Protein AF-A0A662LIB3-F1 (afdb_monomer_lite)

Radius of gyration: 16.23 Å; chains: 1; bounding box: 35×38×48 Å

Sequence (118 aa):
PFVDAYPTMFKVYSLEDLIARKMVALLRRSEGKDIYDLFHALNMEFDRERLLKAVEMTAGFYHVEGDLFVGLISKLREVKGSARGIGNSTNHFIPRSLRPNWQEIIDTLIVMIENQFL

Structure (mmCIF, N/CA/C/O backbone):
data_AF-A0A662LIB3-F1
#
_entry.id   AF-A0A662LIB3-F1
#
loop_
_atom_site.group_PDB
_atom_site.id
_atom_site.type_symbol
_atom_site.label_atom_id
_atom_site.label_alt_id
_atom_site.label_comp_id
_atom_site.label_asym_id
_atom_site.label_entity_id
_atom_site.label_seq_id
_atom_site.pdbx_PDB_ins_code
_atom_site.Cartn_x
_atom_site.Cartn_y
_atom_site.Cartn_z
_atom_site.occupancy
_atom_site.B_iso_or_equiv
_atom_site.auth_seq_id
_atom_site.auth_comp_id
_atom_site.auth_asym_id
_atom_site.auth_atom_id
_atom_site.pdbx_PDB_model_num
ATOM 1 N N . PRO A 1 1 ? 0.202 -26.410 -30.257 1.00 56.59 1 PRO A N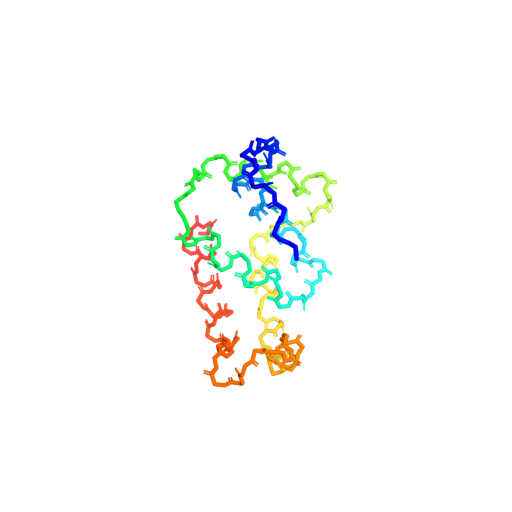 1
ATOM 2 C CA . PRO A 1 1 ? -1.232 -26.679 -30.004 1.00 56.59 1 PRO A CA 1
ATOM 3 C C . PRO A 1 1 ? -1.840 -25.540 -29.178 1.00 56.59 1 PRO A C 1
ATOM 5 O O . PRO A 1 1 ? -1.463 -25.363 -28.024 1.00 56.59 1 PRO A O 1
ATOM 8 N N . PHE A 1 2 ? -2.706 -24.729 -29.786 1.00 66.06 2 PHE A N 1
ATOM 9 C CA . PHE A 1 2 ? -3.516 -23.778 -29.026 1.00 66.06 2 PHE A CA 1
ATOM 10 C C . PHE A 1 2 ? -4.673 -24.556 -28.403 1.00 66.06 2 PHE A C 1
ATOM 12 O O . PHE A 1 2 ? -5.338 -25.324 -29.093 1.00 66.06 2 PHE A O 1
ATOM 19 N N . VAL A 1 3 ? -4.830 -24.434 -27.090 1.00 74.56 3 VAL A N 1
ATOM 20 C CA . VAL A 1 3 ? -5.974 -24.992 -26.365 1.00 74.56 3 VAL A CA 1
ATOM 21 C C . VAL A 1 3 ? -7.128 -24.011 -26.542 1.00 74.56 3 VAL A C 1
ATOM 23 O O . VAL A 1 3 ? -6.901 -22.802 -26.454 1.00 74.56 3 VAL A O 1
ATOM 26 N N . ASP A 1 4 ? -8.336 -24.509 -26.795 1.00 76.75 4 ASP A N 1
ATOM 27 C CA . ASP A 1 4 ? -9.528 -23.665 -26.873 1.00 76.75 4 ASP A CA 1
ATOM 28 C C . ASP A 1 4 ? -9.684 -22.851 -25.578 1.00 76.75 4 ASP A C 1
ATOM 30 O O . ASP A 1 4 ? -9.629 -23.389 -24.468 1.00 76.75 4 ASP A O 1
ATOM 34 N N . ALA A 1 5 ? -9.831 -21.533 -25.720 1.00 79.81 5 ALA A N 1
ATOM 35 C CA . ALA A 1 5 ? -9.966 -20.619 -24.595 1.00 79.81 5 ALA A CA 1
ATOM 36 C C . ALA A 1 5 ? -11.437 -20.531 -24.166 1.00 79.81 5 ALA A C 1
ATOM 38 O O . ALA A 1 5 ? -12.273 -20.013 -24.905 1.00 79.81 5 ALA A O 1
ATOM 39 N N . TYR A 1 6 ? -11.740 -20.997 -22.953 1.00 83.44 6 TYR A N 1
ATOM 40 C CA . TYR A 1 6 ? -13.073 -20.899 -22.356 1.00 83.44 6 TYR A CA 1
ATOM 41 C C . TYR A 1 6 ? -13.078 -19.878 -21.208 1.00 83.44 6 TYR A C 1
ATOM 43 O O . TYR A 1 6 ? -12.236 -19.971 -20.307 1.00 83.44 6 TYR A O 1
ATOM 51 N N . PRO A 1 7 ? -14.018 -18.915 -21.185 1.00 84.81 7 PRO A N 1
ATOM 52 C CA . PRO A 1 7 ? -14.152 -17.998 -20.061 1.00 84.81 7 PRO A CA 1
ATOM 53 C C . PRO A 1 7 ? -14.536 -18.774 -18.795 1.00 84.81 7 PRO A C 1
ATOM 55 O O . PRO A 1 7 ? -15.485 -19.554 -18.792 1.00 84.81 7 PRO A O 1
ATOM 58 N N . THR A 1 8 ? -13.792 -18.554 -17.710 1.00 85.56 8 THR A N 1
ATOM 59 C CA . THR A 1 8 ? -14.014 -19.197 -16.407 1.00 85.56 8 THR A CA 1
ATOM 60 C C . THR A 1 8 ? -14.176 -18.130 -15.332 1.00 85.56 8 THR A C 1
ATOM 62 O O . THR A 1 8 ? -13.402 -17.175 -15.287 1.00 85.56 8 THR A O 1
ATOM 65 N N . MET A 1 9 ? -15.169 -18.289 -14.453 1.00 89.00 9 MET A N 1
ATOM 66 C CA . MET A 1 9 ? -15.352 -17.412 -13.295 1.00 89.00 9 MET A CA 1
ATOM 67 C C . MET A 1 9 ? -14.637 -17.978 -12.071 1.00 89.00 9 MET A C 1
ATOM 69 O O . MET A 1 9 ? -14.854 -19.128 -11.691 1.00 89.00 9 MET A O 1
ATOM 73 N N . PHE A 1 10 ? -13.831 -17.141 -11.420 1.00 89.50 10 PHE A N 1
ATOM 74 C CA . PHE A 1 10 ? -13.149 -17.473 -10.174 1.00 89.50 10 PHE A CA 1
ATOM 75 C C . PHE A 1 10 ? -13.728 -16.650 -9.027 1.00 89.50 10 PHE A C 1
ATOM 77 O O . PHE A 1 10 ? -13.983 -15.456 -9.172 1.00 89.50 10 PHE A O 1
ATOM 84 N N . LYS A 1 11 ? -13.907 -17.282 -7.865 1.00 92.31 11 LYS A N 1
ATOM 85 C CA . LYS A 1 11 ? -14.165 -16.554 -6.621 1.00 92.31 11 LYS A CA 1
ATOM 86 C C . LYS A 1 11 ? -12.834 -16.011 -6.120 1.00 92.31 11 LYS A C 1
ATOM 88 O O . LYS A 1 11 ? -11.944 -16.791 -5.789 1.00 92.31 11 LYS A O 1
ATOM 93 N N . VAL A 1 12 ? -12.707 -14.693 -6.088 1.00 93.25 12 VAL A N 1
ATOM 94 C CA . VAL A 1 12 ? -11.500 -13.994 -5.640 1.00 93.25 12 VAL A CA 1
ATOM 95 C C . VAL A 1 12 ? -11.828 -13.084 -4.465 1.00 93.25 12 VAL A C 1
ATOM 97 O O . VAL A 1 12 ? -12.987 -12.729 -4.249 1.00 93.25 12 VAL A O 1
ATOM 100 N N . TYR A 1 13 ? -10.804 -12.743 -3.690 1.00 94.56 13 TYR A N 1
ATOM 101 C CA . TYR A 1 13 ? -10.920 -11.731 -2.646 1.00 94.56 13 TYR A CA 1
ATOM 102 C C . TYR A 1 13 ? -11.238 -10.362 -3.251 1.00 94.56 13 TYR A C 1
ATOM 104 O O . TYR A 1 13 ? -10.870 -10.087 -4.396 1.00 94.56 13 TYR A O 1
ATOM 112 N N . SER A 1 14 ? -11.890 -9.510 -2.459 1.00 96.69 14 SER A N 1
ATOM 113 C CA . SER A 1 14 ? -12.024 -8.093 -2.794 1.00 96.69 14 SER A CA 1
ATOM 114 C C . SER A 1 14 ? -10.652 -7.416 -2.842 1.00 96.69 14 SER A C 1
ATOM 116 O O . SER A 1 14 ? -9.670 -7.926 -2.292 1.00 96.69 14 SER A O 1
ATOM 118 N N . LEU A 1 15 ? -10.569 -6.260 -3.499 1.00 97.44 15 LEU A N 1
ATOM 119 C CA . LEU A 1 15 ? -9.332 -5.487 -3.539 1.00 97.44 15 LEU A CA 1
ATOM 120 C C . LEU A 1 15 ? -8.922 -5.050 -2.125 1.00 97.44 15 LEU A C 1
ATOM 122 O O . LEU A 1 15 ? -7.758 -5.165 -1.754 1.00 97.44 15 LEU A O 1
ATOM 126 N N . GLU A 1 16 ? -9.889 -4.636 -1.316 1.00 98.25 16 GLU A N 1
ATOM 127 C CA . GLU A 1 16 ? -9.714 -4.200 0.065 1.00 98.25 16 GLU A CA 1
ATOM 128 C C . GLU A 1 16 ? -9.133 -5.313 0.946 1.00 98.25 16 GLU A C 1
ATOM 130 O O . GLU A 1 16 ? -8.159 -5.093 1.671 1.00 98.25 16 GLU A O 1
ATOM 135 N N . ASP A 1 17 ? -9.660 -6.537 0.824 1.00 97.75 17 ASP A N 1
ATOM 136 C CA . ASP A 1 17 ? -9.115 -7.708 1.521 1.00 97.75 17 ASP A CA 1
ATOM 137 C C . ASP A 1 17 ? -7.671 -7.999 1.094 1.00 97.75 17 ASP A C 1
ATOM 139 O O . ASP A 1 17 ? -6.835 -8.395 1.911 1.00 97.75 17 ASP A O 1
ATOM 143 N N . LEU A 1 18 ? -7.362 -7.831 -0.197 1.00 97.00 18 LEU A N 1
ATOM 144 C CA . LEU A 1 18 ? -6.014 -8.046 -0.718 1.00 97.00 18 LEU A CA 1
ATOM 145 C C . LEU A 1 18 ? -5.040 -6.988 -0.190 1.00 97.00 18 LEU A C 1
ATOM 147 O O . LEU A 1 18 ? -3.952 -7.355 0.260 1.00 97.00 18 LEU A O 1
ATOM 151 N N . ILE A 1 19 ? -5.431 -5.710 -0.183 1.00 97.50 19 ILE A N 1
ATOM 152 C CA . ILE A 1 19 ? -4.634 -4.605 0.368 1.00 97.50 19 ILE A CA 1
ATOM 153 C C . ILE A 1 19 ? -4.356 -4.851 1.855 1.00 97.50 19 ILE A C 1
ATOM 155 O O . ILE A 1 19 ? -3.196 -4.827 2.268 1.00 97.50 19 ILE A O 1
ATOM 159 N N . ALA A 1 20 ? -5.380 -5.175 2.650 1.00 97.44 20 ALA A N 1
ATOM 160 C CA . ALA A 1 20 ? -5.231 -5.444 4.081 1.00 97.44 20 ALA A CA 1
ATOM 161 C C . ALA A 1 20 ? -4.249 -6.596 4.361 1.00 97.44 20 ALA A C 1
ATOM 163 O O . ALA A 1 20 ? -3.359 -6.495 5.211 1.00 97.44 20 ALA A O 1
ATOM 164 N N . ARG A 1 21 ? -4.348 -7.691 3.597 1.00 96.06 21 ARG A N 1
ATOM 165 C CA . ARG A 1 21 ? -3.414 -8.824 3.702 1.00 96.06 21 ARG A CA 1
ATOM 166 C C . ARG A 1 21 ? -1.993 -8.438 3.308 1.00 96.06 21 ARG A C 1
ATOM 168 O O . ARG A 1 21 ? -1.049 -8.903 3.945 1.00 96.06 21 ARG A O 1
ATOM 175 N N . LYS A 1 22 ? -1.828 -7.598 2.283 1.00 95.81 22 LYS A N 1
ATOM 176 C CA . LYS A 1 22 ? -0.518 -7.096 1.843 1.00 95.81 22 LYS A CA 1
ATOM 177 C C . LYS A 1 22 ? 0.128 -6.198 2.890 1.00 95.81 22 LYS A C 1
ATOM 179 O O . LYS A 1 22 ? 1.309 -6.373 3.169 1.00 95.81 22 LYS A O 1
ATOM 184 N N . MET A 1 23 ? -0.650 -5.321 3.520 1.00 96.12 23 MET A N 1
ATOM 185 C CA . MET A 1 23 ? -0.211 -4.492 4.642 1.00 96.12 23 MET A CA 1
ATOM 186 C C . MET A 1 23 ? 0.326 -5.350 5.798 1.00 96.12 23 MET A C 1
ATOM 188 O O . MET A 1 23 ? 1.471 -5.192 6.219 1.00 96.12 23 MET A O 1
ATOM 192 N N . VAL A 1 24 ? -0.447 -6.334 6.263 1.00 95.50 24 VAL A N 1
ATOM 193 C CA . VAL A 1 24 ? -0.001 -7.207 7.362 1.00 95.50 24 VAL A CA 1
ATOM 194 C C . VAL A 1 24 ? 1.190 -8.086 6.963 1.00 95.50 24 VAL A C 1
ATOM 196 O O . VAL A 1 24 ? 2.091 -8.311 7.773 1.00 95.50 24 VAL A O 1
ATOM 199 N N . ALA A 1 25 ? 1.237 -8.570 5.718 1.00 93.56 25 ALA A N 1
ATOM 200 C CA . ALA A 1 25 ? 2.384 -9.324 5.220 1.00 93.56 25 ALA A CA 1
ATOM 201 C C . ALA A 1 25 ? 3.662 -8.474 5.237 1.00 93.56 25 ALA A C 1
ATOM 203 O O . ALA A 1 25 ? 4.692 -8.939 5.725 1.00 93.56 25 ALA A O 1
ATOM 204 N N . LEU A 1 26 ? 3.586 -7.222 4.780 1.00 93.44 26 LEU A N 1
ATOM 205 C CA . LEU A 1 26 ? 4.730 -6.317 4.710 1.00 93.44 26 LEU A CA 1
ATOM 206 C C . LEU A 1 26 ? 5.328 -6.008 6.092 1.00 93.44 26 LEU A C 1
ATOM 208 O O . LEU A 1 26 ? 6.545 -5.906 6.215 1.00 93.44 26 LEU A O 1
ATOM 212 N N . LEU A 1 27 ? 4.511 -5.948 7.150 1.00 92.44 27 LEU A N 1
ATOM 213 C CA . LEU A 1 27 ? 5.015 -5.819 8.525 1.00 92.44 27 LEU A CA 1
ATOM 214 C C . LEU A 1 27 ? 5.928 -6.984 8.936 1.00 92.44 27 LEU A C 1
ATOM 216 O O . LEU A 1 27 ? 6.868 -6.802 9.708 1.00 92.44 27 LEU A O 1
ATOM 220 N N . ARG A 1 28 ? 5.656 -8.189 8.426 1.00 86.44 28 ARG A N 1
ATOM 221 C CA . ARG A 1 28 ? 6.352 -9.427 8.808 1.00 86.44 28 ARG A CA 1
ATOM 222 C C . ARG A 1 28 ? 7.537 -9.753 7.902 1.00 86.44 28 ARG A C 1
ATOM 224 O O . ARG A 1 28 ? 8.486 -10.384 8.360 1.00 86.44 28 ARG A O 1
ATOM 231 N N . ARG A 1 29 ? 7.491 -9.359 6.626 1.00 85.88 29 ARG A N 1
ATOM 232 C CA . ARG A 1 29 ? 8.535 -9.654 5.632 1.00 85.88 29 ARG A CA 1
ATOM 233 C C . ARG A 1 29 ? 8.823 -8.462 4.724 1.00 85.88 29 ARG A C 1
ATOM 235 O O . ARG A 1 29 ? 7.922 -7.760 4.289 1.00 85.88 29 ARG A O 1
ATOM 242 N N . SER A 1 30 ? 10.094 -8.294 4.372 1.00 75.81 30 SER A N 1
ATOM 243 C CA . SER A 1 30 ? 10.587 -7.188 3.542 1.00 75.81 30 SER A CA 1
ATOM 244 C C . SER A 1 30 ? 10.746 -7.586 2.068 1.00 75.81 30 SER A C 1
ATOM 246 O O . SER A 1 30 ? 11.830 -7.462 1.496 1.00 75.81 30 SER A O 1
ATOM 248 N N . GLU A 1 31 ? 9.694 -8.116 1.441 1.00 79.62 31 GLU A N 1
ATOM 249 C CA . GLU A 1 31 ? 9.747 -8.525 0.032 1.00 79.62 31 GLU A CA 1
ATOM 250 C C . GLU A 1 31 ? 9.304 -7.398 -0.907 1.00 79.62 31 GLU A C 1
ATOM 252 O O . GLU A 1 31 ? 8.199 -6.872 -0.789 1.00 79.62 31 GLU A O 1
ATOM 257 N N . GLY A 1 32 ? 10.126 -7.088 -1.917 1.00 81.75 32 GLY A N 1
ATOM 258 C CA . GLY A 1 32 ? 9.812 -6.051 -2.910 1.00 81.75 32 GLY A CA 1
ATOM 259 C C . GLY A 1 32 ? 8.481 -6.252 -3.633 1.00 81.75 32 GLY A C 1
ATOM 260 O O . GLY A 1 32 ? 7.826 -5.281 -3.994 1.00 81.75 32 GLY A O 1
ATOM 261 N N . LYS A 1 33 ? 8.043 -7.505 -3.799 1.00 88.62 33 LYS A N 1
ATOM 262 C CA . LYS A 1 33 ? 6.749 -7.823 -4.410 1.00 88.62 33 LYS A CA 1
ATOM 263 C C . LYS A 1 33 ? 5.581 -7.221 -3.627 1.00 88.62 33 LYS A C 1
ATOM 265 O O . LYS A 1 33 ? 4.688 -6.657 -4.241 1.00 88.62 33 LYS A O 1
ATOM 270 N N . ASP A 1 34 ? 5.577 -7.332 -2.299 1.00 91.12 34 ASP A N 1
ATOM 271 C CA . ASP A 1 34 ? 4.464 -6.810 -1.499 1.00 91.12 34 ASP A CA 1
ATOM 272 C C . ASP A 1 34 ? 4.428 -5.280 -1.524 1.00 91.12 34 ASP A C 1
ATOM 274 O O . ASP A 1 34 ? 3.346 -4.707 -1.589 1.00 91.12 34 ASP A O 1
ATOM 278 N N . ILE A 1 35 ? 5.596 -4.629 -1.553 1.00 93.75 35 ILE A N 1
ATOM 279 C CA . ILE A 1 35 ? 5.720 -3.171 -1.719 1.00 93.75 35 ILE A CA 1
ATOM 280 C C . ILE A 1 35 ? 5.140 -2.740 -3.068 1.00 93.75 35 ILE A C 1
ATOM 282 O O . ILE A 1 35 ? 4.355 -1.800 -3.129 1.00 93.75 35 ILE A O 1
ATOM 286 N N . TYR A 1 36 ? 5.508 -3.443 -4.141 1.00 93.25 36 TYR A N 1
ATOM 287 C CA . TYR A 1 36 ? 5.012 -3.167 -5.487 1.00 93.25 36 TYR A CA 1
ATOM 288 C C . TYR A 1 36 ? 3.495 -3.364 -5.590 1.00 93.25 36 TYR A C 1
ATOM 290 O O . TYR A 1 36 ? 2.788 -2.475 -6.061 1.00 93.25 36 TYR A O 1
ATOM 298 N N . ASP A 1 37 ? 2.995 -4.503 -5.104 1.00 94.19 37 ASP A N 1
ATOM 299 C CA . ASP A 1 37 ? 1.567 -4.820 -5.112 1.00 94.19 37 ASP A CA 1
ATOM 300 C C . ASP A 1 37 ? 0.775 -3.773 -4.311 1.00 94.19 37 ASP A C 1
ATOM 302 O O . ASP A 1 37 ? -0.259 -3.304 -4.778 1.00 94.19 37 ASP A O 1
ATOM 306 N N . LEU A 1 38 ? 1.269 -3.365 -3.135 1.00 95.50 38 LEU A N 1
ATOM 307 C CA . LEU A 1 38 ? 0.602 -2.375 -2.289 1.00 95.50 38 LEU A CA 1
ATOM 308 C C . LEU A 1 38 ? 0.617 -0.974 -2.913 1.00 95.50 38 LEU A C 1
ATOM 310 O O . LEU A 1 38 ? -0.410 -0.301 -2.910 1.00 95.50 38 LEU A O 1
ATOM 314 N N . PHE A 1 39 ? 1.749 -0.558 -3.491 1.00 96.25 39 PHE A N 1
ATOM 315 C CA . PHE A 1 39 ? 1.867 0.710 -4.215 1.00 96.25 39 PHE A CA 1
ATOM 316 C C . PHE A 1 39 ? 0.834 0.811 -5.337 1.00 96.25 39 PHE A C 1
ATOM 318 O O . PHE A 1 39 ? 0.123 1.808 -5.441 1.00 96.25 39 PHE A O 1
ATOM 325 N N . HIS A 1 40 ? 0.707 -0.228 -6.161 1.00 96.38 40 HIS A N 1
ATOM 326 C CA . HIS A 1 40 ? -0.267 -0.213 -7.245 1.00 96.38 40 HIS A CA 1
ATOM 327 C C . HIS A 1 40 ? -1.704 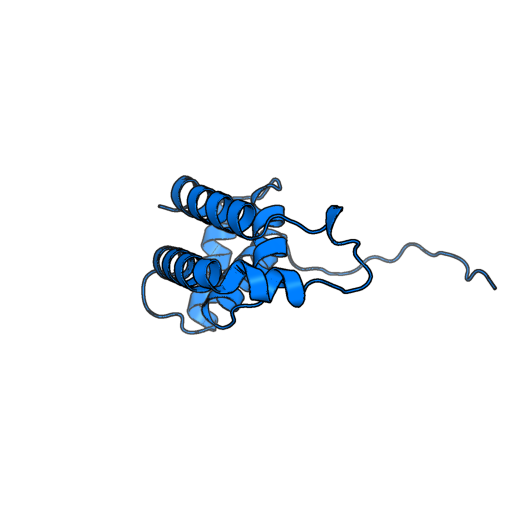-0.349 -6.744 1.00 96.38 40 HIS A C 1
ATOM 329 O O . HIS A 1 40 ? -2.571 0.365 -7.238 1.00 96.38 40 HIS A O 1
ATOM 335 N N . ALA A 1 41 ? -1.963 -1.195 -5.747 1.00 96.62 41 ALA A N 1
ATOM 336 C CA . ALA A 1 41 ? -3.308 -1.383 -5.217 1.00 96.62 41 ALA A CA 1
ATOM 337 C C . ALA A 1 41 ? -3.865 -0.110 -4.556 1.00 96.62 41 ALA A C 1
ATOM 339 O O . ALA A 1 41 ? -5.033 0.205 -4.752 1.00 96.62 41 ALA A O 1
ATOM 340 N N . LEU A 1 42 ? -3.036 0.670 -3.852 1.00 96.38 42 LEU A N 1
ATOM 341 C CA . LEU A 1 42 ? -3.454 1.956 -3.275 1.00 96.38 42 LEU A CA 1
ATOM 342 C C . LEU A 1 42 ? -3.639 3.078 -4.315 1.00 96.38 42 LEU A C 1
ATOM 344 O O . LEU A 1 42 ? -4.152 4.142 -3.974 1.00 96.38 42 LEU A O 1
ATOM 348 N N . ASN A 1 43 ? -3.219 2.857 -5.565 1.00 95.56 43 ASN A N 1
ATOM 349 C CA . ASN A 1 43 ? -3.506 3.737 -6.704 1.00 95.56 43 ASN A CA 1
ATOM 350 C C . ASN A 1 43 ? -4.764 3.310 -7.484 1.00 95.56 43 ASN A C 1
ATOM 352 O O . ASN A 1 43 ? -5.141 3.976 -8.448 1.00 95.56 43 ASN A O 1
ATOM 356 N N . MET A 1 44 ? -5.397 2.196 -7.113 1.00 96.38 44 MET A N 1
ATOM 357 C CA . MET A 1 44 ? -6.672 1.770 -7.686 1.00 96.38 44 MET A CA 1
ATOM 358 C C . MET A 1 44 ? -7.838 2.397 -6.918 1.00 96.38 44 MET A C 1
ATOM 360 O O . MET A 1 44 ? -7.686 2.854 -5.788 1.00 96.38 44 MET A O 1
ATOM 364 N N . GLU A 1 45 ? -9.020 2.400 -7.526 1.00 96.69 45 GLU A N 1
ATOM 365 C CA . GLU A 1 45 ? -10.246 2.784 -6.832 1.00 96.69 45 GLU A CA 1
ATOM 366 C C . GLU A 1 45 ? -10.668 1.656 -5.879 1.00 96.69 45 GLU A C 1
ATOM 368 O O . GLU A 1 45 ? -10.877 0.518 -6.306 1.00 96.69 45 GLU A O 1
ATOM 373 N N . PHE A 1 46 ? -10.763 1.968 -4.588 1.00 96.06 46 PHE A N 1
ATOM 374 C CA . PHE A 1 46 ? -11.215 1.052 -3.544 1.00 96.06 46 PHE A CA 1
ATOM 375 C C . PHE A 1 46 ? -12.128 1.779 -2.552 1.00 96.06 46 PHE A C 1
ATOM 377 O O . PHE A 1 46 ? -12.073 3.001 -2.394 1.00 96.06 46 PHE A O 1
ATOM 384 N N . ASP A 1 47 ? -12.955 1.015 -1.849 1.00 97.38 47 ASP A N 1
ATOM 385 C CA . ASP A 1 47 ? -13.812 1.514 -0.781 1.00 97.38 47 ASP A CA 1
ATOM 386 C C . ASP A 1 47 ? -13.003 1.640 0.519 1.00 97.38 47 ASP A C 1
ATOM 388 O O . ASP A 1 47 ? -12.564 0.652 1.117 1.00 97.38 47 ASP A O 1
ATOM 392 N N . ARG A 1 48 ? -12.794 2.882 0.967 1.00 95.62 48 ARG A N 1
ATOM 393 C CA . ARG A 1 48 ? -11.978 3.179 2.151 1.00 95.62 48 ARG A CA 1
ATOM 394 C C . ARG A 1 48 ? -12.556 2.585 3.436 1.00 95.62 48 ARG A C 1
ATOM 396 O O . ARG A 1 48 ? -11.787 2.116 4.272 1.00 95.62 48 ARG A O 1
ATOM 403 N N . GLU A 1 49 ? -13.873 2.601 3.621 1.00 96.88 49 GLU A N 1
ATOM 404 C CA . GLU A 1 49 ? -14.495 2.066 4.839 1.00 96.88 49 GLU A CA 1
ATOM 405 C C . GLU A 1 49 ? -14.354 0.545 4.895 1.00 96.88 49 GLU A C 1
ATOM 407 O O . GLU A 1 49 ? -13.986 -0.018 5.931 1.00 96.88 49 GLU A O 1
ATOM 412 N N . ARG A 1 50 ? -14.571 -0.126 3.757 1.00 97.81 50 ARG A N 1
ATOM 413 C CA . ARG A 1 50 ? -14.336 -1.569 3.638 1.00 97.81 50 ARG A CA 1
ATOM 414 C C . ARG A 1 50 ? -12.877 -1.923 3.857 1.00 97.81 50 ARG A C 1
ATOM 416 O O . ARG A 1 50 ? -12.611 -2.901 4.553 1.00 97.81 50 ARG A O 1
ATOM 423 N N . LEU A 1 51 ? -11.947 -1.131 3.323 1.00 98.00 51 LEU A N 1
ATOM 424 C CA . LEU A 1 51 ? -10.522 -1.337 3.550 1.00 98.00 51 LEU A CA 1
ATOM 425 C C . LEU A 1 51 ? -10.168 -1.229 5.031 1.00 98.00 51 LEU A C 1
ATOM 427 O O . LEU A 1 51 ? -9.525 -2.133 5.553 1.00 98.00 51 LEU A O 1
ATOM 431 N N . LEU A 1 52 ? -10.608 -0.179 5.725 1.00 97.44 52 LEU A N 1
ATOM 432 C CA . LEU A 1 52 ? -10.320 -0.016 7.153 1.00 97.44 52 LEU A CA 1
ATOM 433 C C . LEU A 1 52 ? -10.852 -1.194 7.976 1.00 97.44 52 LEU A C 1
ATOM 4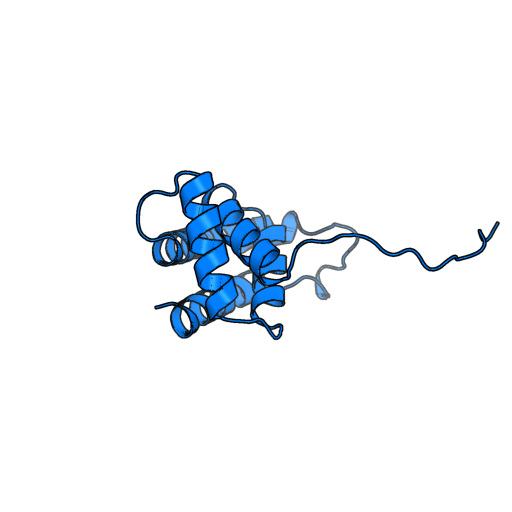35 O O . LEU A 1 52 ? -10.134 -1.731 8.818 1.00 97.44 52 LEU A O 1
ATOM 439 N N . LYS A 1 53 ? -12.065 -1.664 7.669 1.00 98.00 53 LYS A N 1
ATOM 440 C CA . LYS A 1 53 ? -12.633 -2.855 8.306 1.00 98.00 53 LYS A CA 1
ATOM 441 C C . LYS A 1 53 ? -11.831 -4.121 7.991 1.00 98.00 53 LYS A C 1
ATOM 443 O O . LYS A 1 53 ? -11.576 -4.929 8.882 1.00 98.00 53 LYS A O 1
ATOM 448 N N . ALA A 1 54 ? -11.414 -4.305 6.739 1.00 98.12 54 ALA A N 1
ATOM 449 C CA . ALA A 1 54 ? -10.586 -5.438 6.337 1.00 98.12 54 ALA A CA 1
ATOM 450 C C . ALA A 1 54 ? -9.216 -5.407 7.033 1.00 98.12 54 ALA A C 1
ATOM 452 O O . ALA A 1 54 ? -8.731 -6.451 7.475 1.00 98.12 54 ALA A O 1
ATOM 453 N N . VAL A 1 55 ? -8.613 -4.223 7.179 1.00 97.62 55 VAL A N 1
ATOM 454 C CA . VAL A 1 55 ? -7.359 -4.003 7.911 1.00 97.62 55 VAL A CA 1
ATOM 455 C C . VAL A 1 55 ? -7.531 -4.360 9.380 1.00 97.62 55 VAL A C 1
ATOM 457 O O . VAL A 1 55 ? -6.741 -5.155 9.879 1.00 97.62 55 VAL A O 1
ATOM 460 N N . GLU A 1 56 ? -8.571 -3.863 10.051 1.00 97.00 56 GLU A N 1
ATOM 461 C CA . GLU A 1 56 ? -8.861 -4.182 11.454 1.00 97.00 56 GLU A CA 1
ATOM 462 C C . GLU A 1 56 ? -9.027 -5.695 11.665 1.00 97.00 56 GLU A C 1
ATOM 464 O O . GLU A 1 56 ? -8.350 -6.296 12.502 1.00 97.00 56 GLU A O 1
ATOM 469 N N . MET A 1 57 ? -9.866 -6.340 10.847 1.00 97.44 57 MET A N 1
ATOM 470 C CA . MET A 1 57 ? -10.100 -7.783 10.926 1.00 97.44 57 MET A CA 1
ATOM 471 C C . MET A 1 57 ? -8.819 -8.588 10.674 1.00 97.44 57 MET A C 1
ATOM 473 O O . MET A 1 57 ? -8.538 -9.557 11.382 1.00 97.44 57 MET A O 1
ATOM 477 N N . THR A 1 58 ? -8.032 -8.193 9.671 1.00 97.00 58 THR A N 1
ATOM 478 C CA . THR A 1 58 ? -6.796 -8.894 9.300 1.00 97.00 58 THR A CA 1
ATOM 479 C C . THR A 1 58 ? -5.712 -8.688 10.357 1.00 97.00 58 THR A C 1
ATOM 481 O O . THR A 1 58 ? -5.059 -9.651 10.756 1.00 97.00 58 THR A O 1
ATOM 484 N N . ALA A 1 59 ? -5.541 -7.465 10.859 1.00 96.25 59 ALA A N 1
ATOM 485 C CA . ALA A 1 59 ? -4.606 -7.145 11.932 1.00 96.25 59 ALA A CA 1
ATOM 486 C C . ALA A 1 59 ? -4.940 -7.924 13.211 1.00 96.25 59 ALA A C 1
ATOM 488 O O . ALA A 1 59 ? -4.045 -8.533 13.797 1.00 96.25 59 ALA A O 1
ATOM 489 N N . GLY A 1 60 ? -6.224 -7.988 13.584 1.00 96.56 60 GLY A N 1
ATOM 490 C CA . GLY A 1 60 ? -6.698 -8.776 14.721 1.00 96.56 60 GLY A CA 1
ATOM 491 C C . GLY A 1 60 ? -6.442 -10.274 14.550 1.00 96.56 60 GLY A C 1
ATOM 492 O O . GLY A 1 60 ? -5.902 -10.910 15.453 1.00 96.56 60 GLY A O 1
ATOM 493 N N . PHE A 1 61 ? -6.745 -10.833 13.373 1.00 96.44 61 PHE A N 1
ATOM 494 C CA . PHE A 1 61 ? -6.493 -12.247 13.064 1.00 96.44 61 PHE A CA 1
ATOM 495 C C . PHE A 1 61 ? -5.007 -12.618 13.155 1.00 96.44 61 PHE A C 1
ATOM 497 O O . PHE A 1 61 ? -4.656 -13.699 13.621 1.00 96.44 61 PHE A O 1
ATOM 504 N N . TYR A 1 62 ? -4.124 -11.722 12.713 1.00 95.31 62 TYR A N 1
ATOM 505 C CA . TYR A 1 62 ? -2.680 -11.922 12.770 1.00 95.31 62 TYR A CA 1
ATOM 506 C C . TYR A 1 62 ? -2.038 -11.367 14.049 1.00 95.31 62 TYR A C 1
ATOM 508 O O . TYR A 1 62 ? -0.811 -11.348 14.118 1.00 95.31 62 TYR A O 1
ATOM 516 N N . HIS A 1 63 ? -2.814 -10.933 15.046 1.00 94.62 63 HIS A N 1
ATOM 517 C CA . HIS A 1 63 ? -2.306 -10.378 16.306 1.00 94.62 63 HIS A CA 1
ATOM 518 C C . HIS A 1 63 ? -1.219 -9.309 16.100 1.00 94.62 63 HIS A C 1
ATOM 520 O O . HIS A 1 63 ? -0.144 -9.374 16.693 1.00 94.62 63 HIS A O 1
ATOM 526 N N . VAL A 1 64 ? -1.464 -8.360 15.193 1.00 94.38 64 VAL A N 1
ATOM 527 C CA . VAL A 1 64 ? -0.563 -7.217 15.004 1.00 94.38 64 VAL A CA 1
ATOM 528 C C . VAL A 1 64 ? -0.644 -6.329 16.244 1.00 94.38 64 VAL A C 1
ATOM 530 O O . VAL A 1 64 ? -1.723 -5.874 16.614 1.00 94.38 64 VAL A O 1
ATOM 533 N N . GLU A 1 65 ? 0.497 -6.101 16.888 1.00 90.38 65 GLU A N 1
ATOM 534 C CA . GLU A 1 65 ? 0.603 -5.226 18.053 1.00 90.38 65 GLU A CA 1
ATOM 535 C C . GLU A 1 65 ? 0.832 -3.768 17.629 1.00 90.38 65 GLU A C 1
ATOM 537 O O . GLU A 1 65 ? 1.616 -3.490 16.719 1.00 90.38 65 GLU A O 1
ATOM 542 N N . GLY A 1 66 ? 0.185 -2.832 18.328 1.00 90.88 66 GLY A N 1
ATOM 543 C CA . GLY A 1 66 ? 0.322 -1.396 18.081 1.00 90.88 66 GLY A CA 1
ATOM 544 C C . GLY A 1 66 ? -0.443 -0.892 16.854 1.00 90.88 66 GLY A C 1
ATOM 545 O O . GLY A 1 66 ? -1.353 -1.546 16.347 1.00 90.88 66 GLY A O 1
ATOM 546 N N . ASP A 1 67 ? -0.088 0.311 16.400 1.00 94.50 67 ASP A N 1
ATOM 547 C CA . ASP A 1 67 ? -0.683 0.921 15.211 1.00 94.50 67 ASP A CA 1
ATOM 548 C C . ASP A 1 67 ? -0.052 0.345 13.934 1.00 94.50 67 ASP A C 1
ATOM 550 O O . ASP A 1 67 ? 1.156 0.466 13.694 1.00 94.50 67 ASP A O 1
ATOM 554 N N . LEU A 1 68 ? -0.888 -0.286 13.106 1.00 95.19 68 LEU A N 1
ATOM 555 C CA . LEU A 1 68 ? -0.464 -0.947 11.876 1.00 95.19 68 LEU A CA 1
ATOM 556 C C . LEU A 1 68 ? 0.154 0.030 10.868 1.00 95.19 68 LEU A C 1
ATOM 558 O O . LEU A 1 68 ? 1.147 -0.317 10.228 1.00 95.19 68 LEU A O 1
ATOM 562 N N . PHE A 1 69 ? -0.400 1.234 10.713 1.00 96.38 69 PHE A N 1
ATOM 563 C CA . PHE A 1 69 ? 0.065 2.201 9.717 1.00 96.38 69 PHE A CA 1
ATOM 564 C C . PHE A 1 69 ? 1.401 2.821 10.133 1.00 96.38 69 PHE A C 1
ATOM 566 O O . PHE A 1 69 ? 2.318 2.922 9.316 1.00 96.38 69 PHE A O 1
ATOM 573 N N . VAL A 1 70 ? 1.568 3.128 11.421 1.00 95.88 70 VAL A N 1
ATOM 574 C CA . VAL A 1 70 ? 2.860 3.553 11.983 1.00 95.88 70 VAL A CA 1
ATOM 575 C C . VAL A 1 70 ? 3.907 2.446 11.824 1.00 95.88 70 VAL A C 1
ATOM 577 O O . VAL A 1 70 ? 5.033 2.709 11.387 1.00 95.88 70 VAL A O 1
ATOM 580 N N . GLY A 1 71 ? 3.534 1.196 12.119 1.00 95.38 71 GLY A N 1
ATOM 581 C CA . GLY A 1 71 ? 4.395 0.032 11.913 1.00 95.38 71 GLY A CA 1
ATOM 582 C C . GLY A 1 71 ? 4.827 -0.121 10.452 1.00 95.38 71 GLY A C 1
ATOM 583 O O . GLY A 1 71 ? 6.006 -0.353 10.176 1.00 95.38 71 GLY A O 1
ATOM 584 N N . LEU A 1 72 ? 3.902 0.077 9.510 1.00 95.50 72 LEU A N 1
ATOM 585 C CA . LEU A 1 72 ? 4.167 0.004 8.073 1.00 95.50 72 LEU A CA 1
ATOM 586 C C . LEU A 1 72 ? 5.155 1.069 7.619 1.00 95.50 72 LEU A C 1
A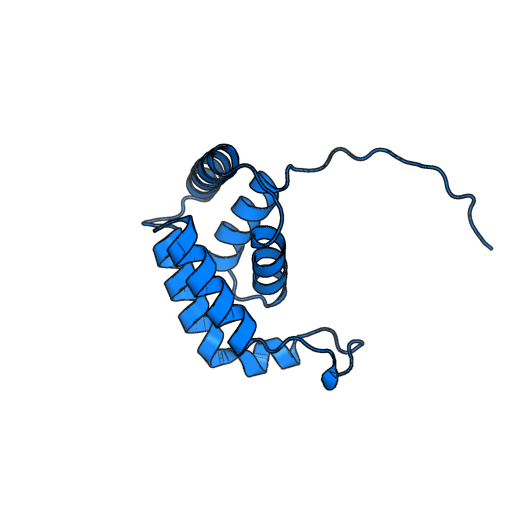TOM 588 O O . LEU A 1 72 ? 6.108 0.749 6.911 1.00 95.50 72 LEU A O 1
ATOM 592 N N . ILE A 1 73 ? 4.960 2.318 8.040 1.00 96.06 73 ILE A N 1
ATOM 593 C CA . ILE A 1 73 ? 5.864 3.419 7.694 1.00 96.06 73 ILE A CA 1
ATOM 594 C C . ILE A 1 73 ? 7.266 3.145 8.240 1.00 96.06 73 ILE A C 1
ATOM 596 O O . ILE A 1 73 ? 8.251 3.298 7.515 1.00 96.06 73 ILE A O 1
ATOM 600 N N . SER A 1 74 ? 7.368 2.691 9.492 1.00 95.00 74 SER A N 1
ATOM 601 C CA . SER A 1 74 ? 8.648 2.300 10.090 1.00 95.00 74 SER A CA 1
ATOM 602 C C . SER A 1 74 ? 9.329 1.199 9.271 1.00 95.00 74 SER A C 1
ATOM 604 O O . SER A 1 74 ? 10.498 1.325 8.892 1.00 95.00 74 SER A O 1
ATOM 606 N N . LYS A 1 75 ? 8.569 0.164 8.893 1.00 94.06 75 LYS A N 1
ATOM 607 C CA . LYS A 1 75 ? 9.071 -0.949 8.088 1.00 94.06 75 LYS A CA 1
ATOM 608 C C . LYS A 1 75 ? 9.522 -0.508 6.697 1.00 94.06 75 LYS A C 1
ATOM 610 O O . LYS A 1 75 ? 10.587 -0.907 6.238 1.00 94.06 75 LYS A O 1
ATOM 615 N N . LEU A 1 76 ? 8.758 0.348 6.027 1.00 94.81 76 LEU A N 1
ATOM 616 C CA . LEU A 1 76 ? 9.117 0.895 4.719 1.00 94.81 76 LEU A CA 1
ATOM 617 C C . LEU A 1 76 ? 10.402 1.728 4.787 1.00 94.81 76 LEU A C 1
ATOM 619 O O . LEU A 1 76 ? 11.271 1.581 3.926 1.00 94.81 76 LEU A O 1
ATOM 623 N N . ARG A 1 77 ? 10.573 2.539 5.839 1.00 94.62 77 ARG A N 1
ATOM 624 C CA . ARG A 1 77 ? 11.804 3.314 6.072 1.00 94.62 77 ARG A CA 1
ATOM 625 C C . ARG A 1 77 ? 13.019 2.411 6.306 1.00 94.62 77 ARG A C 1
ATOM 627 O O . ARG A 1 77 ? 14.075 2.677 5.736 1.00 94.62 77 ARG A O 1
ATOM 634 N N . GLU A 1 78 ? 12.869 1.326 7.068 1.00 92.38 78 GLU A N 1
ATOM 635 C CA . GLU A 1 78 ? 13.910 0.297 7.239 1.00 92.38 78 GLU A CA 1
ATOM 636 C C . GLU A 1 78 ? 14.302 -0.308 5.880 1.00 92.38 78 GLU A C 1
ATOM 638 O O . GLU A 1 78 ? 15.476 -0.349 5.500 1.00 92.38 78 GLU A O 1
ATOM 643 N N . VAL A 1 79 ? 13.302 -0.725 5.103 1.00 90.56 79 VAL A N 1
ATOM 644 C CA . VAL A 1 79 ? 13.502 -1.408 3.824 1.00 90.56 79 VAL A CA 1
ATOM 645 C C . VAL A 1 79 ? 14.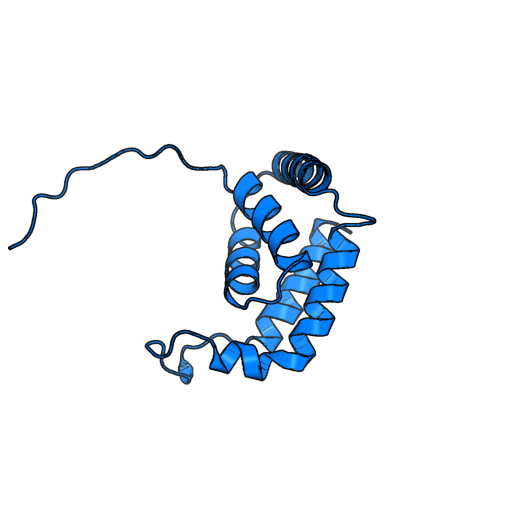107 -0.487 2.763 1.00 90.56 79 VAL A C 1
ATOM 647 O O . VAL A 1 79 ? 14.944 -0.944 1.979 1.00 90.56 79 VAL A O 1
ATOM 650 N N . LYS A 1 80 ? 13.797 0.815 2.785 1.00 90.88 80 LYS A N 1
ATOM 651 C CA . LYS A 1 80 ? 14.405 1.826 1.905 1.00 90.88 80 LYS A CA 1
ATOM 652 C C . LYS A 1 80 ? 15.936 1.797 1.952 1.00 90.88 80 LYS A C 1
ATOM 654 O O . LYS A 1 80 ? 16.578 1.896 0.904 1.00 90.88 80 LYS A O 1
ATOM 659 N N . GLY A 1 81 ? 16.529 1.584 3.131 1.00 87.00 81 GLY A N 1
ATOM 660 C CA . GLY A 1 81 ? 17.985 1.463 3.296 1.00 87.00 81 GLY A CA 1
ATOM 661 C C . GLY A 1 81 ? 18.600 0.300 2.505 1.00 87.00 81 GLY A C 1
ATOM 662 O O . GLY A 1 81 ? 19.769 0.344 2.127 1.00 87.00 81 GLY A O 1
ATOM 663 N N . SER A 1 82 ? 17.792 -0.709 2.174 1.00 86.19 82 SER A N 1
ATOM 664 C CA . SER A 1 82 ? 18.173 -1.886 1.389 1.00 86.19 82 SER A CA 1
ATOM 665 C C . SER A 1 82 ? 17.567 -1.916 -0.023 1.00 86.19 82 SER A C 1
ATOM 667 O O . SER A 1 82 ? 17.640 -2.943 -0.699 1.00 86.19 82 SER A O 1
ATOM 669 N N . ALA A 1 83 ? 17.038 -0.793 -0.529 1.00 84.81 83 ALA A N 1
ATOM 670 C CA . ALA A 1 83 ? 16.348 -0.717 -1.826 1.00 84.81 83 ALA A CA 1
ATOM 671 C C . ALA A 1 83 ? 17.167 -1.275 -3.008 1.00 84.81 83 ALA A C 1
ATOM 673 O O . ALA A 1 83 ? 16.617 -1.880 -3.929 1.00 84.81 83 ALA A O 1
ATOM 674 N N . ARG A 1 84 ? 18.502 -1.154 -2.967 1.00 82.56 84 ARG A N 1
ATOM 675 C CA . ARG A 1 84 ? 19.393 -1.762 -3.971 1.00 82.56 84 ARG A CA 1
ATOM 676 C C . ARG A 1 84 ? 19.298 -3.293 -3.986 1.00 82.56 84 ARG A C 1
ATOM 678 O O . ARG A 1 84 ? 19.327 -3.895 -5.056 1.00 82.56 84 ARG A O 1
ATOM 685 N N . GLY A 1 85 ? 19.173 -3.918 -2.816 1.00 82.00 85 GLY A N 1
ATOM 686 C CA . GLY A 1 85 ? 18.968 -5.361 -2.673 1.00 82.00 85 GLY A CA 1
ATOM 687 C C . GLY A 1 85 ? 17.639 -5.814 -3.276 1.00 82.00 85 GLY A C 1
ATOM 688 O O . GLY A 1 85 ? 17.602 -6.818 -3.982 1.00 82.00 85 GLY A O 1
ATOM 689 N N . ILE A 1 86 ? 16.585 -5.016 -3.106 1.00 84.88 86 ILE A N 1
ATOM 690 C CA . ILE A 1 86 ? 15.264 -5.259 -3.707 1.00 84.88 86 ILE A CA 1
ATOM 691 C C . ILE A 1 86 ? 15.323 -5.153 -5.239 1.00 84.88 86 ILE A C 1
ATOM 693 O O . ILE A 1 86 ? 14.800 -5.999 -5.968 1.00 84.88 86 ILE A O 1
ATOM 697 N N . GLY A 1 87 ? 16.040 -4.151 -5.754 1.00 83.31 87 GLY A N 1
ATOM 698 C CA . GLY A 1 87 ? 16.300 -4.016 -7.191 1.00 83.31 87 GLY A CA 1
ATOM 699 C C . GLY A 1 87 ? 17.029 -5.219 -7.791 1.00 83.31 87 GLY A C 1
ATOM 700 O O . GLY A 1 87 ? 16.760 -5.614 -8.931 1.00 83.31 87 GLY A O 1
ATOM 701 N N . ASN A 1 88 ? 17.919 -5.837 -7.014 1.00 82.06 88 ASN A N 1
ATOM 702 C CA . ASN A 1 88 ? 18.652 -7.030 -7.426 1.00 82.06 88 ASN A CA 1
ATOM 703 C C . ASN A 1 88 ? 17.806 -8.308 -7.349 1.00 82.06 88 ASN A C 1
ATOM 705 O O . ASN A 1 88 ? 18.008 -9.191 -8.179 1.00 82.06 88 ASN A O 1
ATOM 709 N N . SER A 1 89 ? 16.856 -8.398 -6.412 1.00 81.94 89 SER A N 1
ATOM 710 C CA . SER A 1 89 ? 15.909 -9.521 -6.308 1.00 81.94 89 SER A CA 1
ATOM 711 C C . SER A 1 89 ? 14.705 -9.396 -7.246 1.00 81.94 89 SER A C 1
ATOM 713 O O . SER A 1 89 ? 13.938 -10.345 -7.404 1.00 81.94 89 SER A O 1
ATOM 715 N N . THR A 1 90 ? 14.553 -8.249 -7.915 1.00 82.44 90 THR A N 1
ATOM 716 C CA . THR A 1 90 ? 13.583 -8.072 -8.999 1.00 82.44 90 THR A CA 1
ATOM 717 C C . THR A 1 90 ? 13.857 -9.085 -10.109 1.00 82.44 90 THR A C 1
ATOM 719 O O . THR A 1 90 ? 15.015 -9.337 -10.455 1.00 82.44 90 THR A O 1
ATOM 722 N N . ASN A 1 91 ? 12.785 -9.638 -10.683 1.00 82.38 91 ASN A N 1
ATOM 723 C CA . ASN A 1 91 ? 12.846 -10.689 -11.693 1.00 82.38 91 ASN A CA 1
ATOM 724 C C . ASN A 1 91 ? 13.923 -10.402 -12.761 1.00 82.38 91 ASN A C 1
ATOM 726 O O . ASN A 1 91 ? 13.937 -9.343 -13.394 1.00 82.38 91 ASN A O 1
ATOM 730 N N . HIS A 1 92 ? 14.836 -11.360 -12.948 1.00 84.50 92 HIS A N 1
ATOM 731 C CA . HIS A 1 92 ? 15.979 -11.229 -13.848 1.00 84.50 92 HIS A CA 1
ATOM 732 C C . HIS A 1 92 ? 15.578 -11.101 -15.323 1.00 84.50 92 HIS A C 1
ATOM 734 O O . HIS A 1 92 ? 16.343 -10.528 -16.095 1.00 84.50 92 HIS A O 1
ATOM 740 N N . PHE A 1 93 ? 14.370 -11.544 -15.688 1.00 89.00 93 PHE A N 1
ATOM 741 C CA . PHE A 1 93 ? 13.800 -11.362 -17.022 1.00 89.00 93 PHE A CA 1
ATOM 742 C C . PHE A 1 93 ? 13.361 -9.918 -17.312 1.00 89.00 93 PHE A C 1
ATOM 744 O O . PHE A 1 93 ? 13.124 -9.584 -18.468 1.00 89.00 93 PHE A O 1
ATOM 751 N N . ILE A 1 94 ? 13.271 -9.048 -16.297 1.00 85.38 94 ILE A N 1
ATOM 752 C CA . ILE A 1 94 ? 12.957 -7.627 -16.483 1.00 85.38 94 ILE A CA 1
ATOM 753 C C . ILE A 1 94 ? 14.272 -6.858 -16.711 1.00 85.38 94 ILE A C 1
ATOM 755 O O . ILE A 1 94 ? 15.130 -6.842 -15.809 1.00 85.38 94 ILE A O 1
ATOM 759 N N . PRO A 1 95 ? 14.451 -6.194 -17.874 1.00 89.19 95 PRO A N 1
ATOM 760 C CA . PRO A 1 95 ? 15.610 -5.346 -18.144 1.00 89.19 95 PRO A CA 1
ATOM 761 C C . PRO A 1 95 ? 15.796 -4.287 -17.058 1.00 89.19 95 PRO A C 1
ATOM 763 O O . PRO A 1 95 ? 14.823 -3.686 -16.615 1.00 89.19 95 PRO A O 1
ATOM 766 N N . ARG A 1 96 ? 17.042 -4.024 -16.639 1.00 85.75 96 ARG A N 1
ATOM 767 C CA . ARG A 1 96 ? 17.335 -3.085 -15.534 1.00 85.75 96 ARG A CA 1
ATOM 768 C C . ARG A 1 96 ? 16.740 -1.692 -15.746 1.00 85.75 96 ARG A C 1
ATOM 770 O O . ARG A 1 96 ? 16.290 -1.097 -14.779 1.00 85.75 96 ARG A O 1
ATOM 777 N N . SER A 1 97 ? 16.715 -1.208 -16.987 1.00 88.12 97 SER A N 1
ATOM 778 C CA . SER A 1 97 ? 16.133 0.087 -17.360 1.00 88.12 97 SER A CA 1
ATOM 779 C C . SER A 1 97 ? 14.612 0.157 -17.203 1.00 88.12 97 SER A C 1
ATOM 781 O O . SER A 1 97 ? 14.072 1.250 -17.117 1.00 88.12 97 SER A O 1
ATOM 783 N N . LEU A 1 98 ? 13.930 -0.991 -17.176 1.00 88.06 98 LEU A N 1
ATOM 784 C CA . LEU A 1 98 ? 12.482 -1.098 -16.983 1.00 88.06 98 LEU A CA 1
ATOM 785 C C . LEU A 1 98 ? 12.115 -1.485 -15.547 1.00 88.06 98 LEU A C 1
ATOM 787 O O . LEU A 1 98 ? 10.936 -1.639 -15.233 1.00 88.06 98 LEU A O 1
ATOM 791 N N . ARG A 1 99 ? 13.108 -1.702 -14.676 1.00 88.50 99 ARG A N 1
ATOM 792 C CA . ARG A 1 99 ? 12.837 -2.022 -13.276 1.00 88.50 99 ARG A CA 1
ATOM 793 C C . ARG A 1 99 ? 12.380 -0.766 -12.547 1.00 88.50 99 ARG A C 1
ATOM 795 O O . ARG A 1 99 ? 12.893 0.315 -12.832 1.00 88.50 99 ARG A O 1
ATOM 802 N N . PRO A 1 100 ? 11.477 -0.910 -11.571 1.00 88.44 100 PRO A N 1
ATOM 803 C CA . PRO A 1 100 ? 11.031 0.235 -10.808 1.00 88.44 100 PRO A CA 1
ATOM 804 C C . PRO A 1 100 ? 12.173 0.888 -10.027 1.00 88.44 100 PRO A C 1
ATOM 806 O O . PRO A 1 100 ? 13.069 0.208 -9.514 1.00 88.44 100 PRO A O 1
ATOM 809 N N . ASN A 1 101 ? 12.102 2.210 -9.883 1.00 91.56 101 ASN A N 1
ATOM 810 C CA . ASN A 1 101 ? 12.924 2.920 -8.918 1.00 91.56 101 ASN A CA 1
ATOM 811 C C . ASN A 1 101 ? 12.387 2.633 -7.509 1.00 91.56 101 ASN A C 1
ATOM 813 O O . ASN A 1 101 ? 11.460 3.279 -7.030 1.00 91.56 101 ASN A O 1
ATOM 817 N N . TRP A 1 102 ? 12.959 1.625 -6.852 1.00 91.31 102 TRP A N 1
ATOM 818 C CA . TRP A 1 102 ? 12.477 1.157 -5.552 1.00 91.31 102 TRP A CA 1
ATOM 819 C C . TRP A 1 102 ? 12.540 2.215 -4.450 1.00 91.31 102 TRP A C 1
ATOM 821 O O . TRP A 1 102 ? 11.705 2.180 -3.556 1.00 91.31 102 TRP A O 1
ATOM 831 N N . GLN A 1 103 ? 13.493 3.152 -4.499 1.00 93.31 103 GLN A N 1
ATOM 832 C CA . GLN A 1 103 ? 13.537 4.239 -3.515 1.00 93.31 103 GLN A CA 1
ATOM 833 C C . GLN A 1 103 ? 12.337 5.169 -3.676 1.00 93.31 103 GLN A C 1
ATOM 835 O O . GLN A 1 103 ? 11.655 5.452 -2.699 1.00 93.31 103 GLN A O 1
ATOM 840 N N . GLU A 1 104 ? 12.060 5.576 -4.913 1.00 94.62 104 GLU A N 1
ATOM 841 C CA . GLU A 1 104 ? 10.940 6.454 -5.246 1.00 94.62 104 GLU A CA 1
ATOM 842 C C . GLU A 1 104 ? 9.594 5.792 -4.941 1.00 94.62 104 GLU A C 1
ATOM 844 O O . GLU A 1 104 ? 8.766 6.398 -4.273 1.00 94.62 104 GLU A O 1
ATOM 849 N N . ILE A 1 105 ? 9.411 4.517 -5.311 1.00 95.19 105 ILE A N 1
ATOM 850 C CA . ILE A 1 105 ? 8.197 3.762 -4.962 1.00 95.19 105 ILE A CA 1
ATOM 851 C C . ILE A 1 105 ? 7.978 3.715 -3.453 1.00 95.19 105 ILE A C 1
ATOM 853 O O . ILE A 1 105 ? 6.859 3.932 -2.998 1.00 95.19 105 ILE A O 1
ATOM 857 N N . ILE A 1 106 ? 9.022 3.413 -2.674 1.00 95.56 106 ILE A N 1
ATOM 858 C CA . ILE A 1 106 ? 8.900 3.327 -1.216 1.00 95.56 106 ILE A CA 1
ATOM 859 C C . ILE A 1 106 ? 8.558 4.701 -0.630 1.00 95.56 106 ILE A C 1
ATOM 861 O O . ILE A 1 106 ? 7.681 4.784 0.226 1.00 95.56 106 ILE A O 1
ATOM 865 N N . ASP A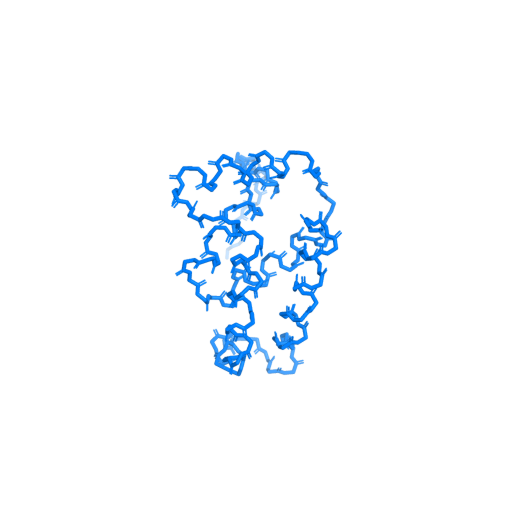 1 107 ? 9.198 5.768 -1.110 1.00 96.69 107 ASP A N 1
ATOM 866 C CA . ASP A 1 107 ? 8.919 7.131 -0.653 1.00 96.69 107 ASP A CA 1
ATOM 867 C C . ASP A 1 107 ? 7.488 7.557 -0.969 1.00 96.69 107 ASP A C 1
ATOM 869 O O . ASP A 1 107 ? 6.779 8.045 -0.090 1.00 96.69 107 ASP A O 1
ATOM 873 N N . THR A 1 108 ? 7.025 7.321 -2.196 1.00 97.31 108 THR A N 1
ATOM 874 C CA . THR A 1 108 ? 5.643 7.623 -2.570 1.00 97.31 108 THR A CA 1
ATOM 875 C C . THR A 1 108 ? 4.656 6.781 -1.768 1.00 97.31 108 THR A C 1
ATOM 877 O O . THR A 1 108 ? 3.662 7.315 -1.288 1.00 97.31 108 THR A O 1
ATOM 880 N N . LEU A 1 109 ? 4.934 5.492 -1.557 1.00 96.75 109 LEU A N 1
ATOM 881 C CA . LEU A 1 109 ? 4.067 4.617 -0.769 1.00 96.75 109 LEU A CA 1
ATOM 882 C C . LEU A 1 109 ? 3.940 5.083 0.689 1.00 96.75 109 LEU A C 1
ATOM 884 O O . LEU A 1 109 ? 2.840 5.044 1.234 1.00 96.75 109 LEU A O 1
ATOM 888 N N . ILE A 1 110 ? 5.027 5.556 1.310 1.00 97.38 110 ILE A N 1
ATOM 889 C CA . ILE A 1 110 ? 4.976 6.156 2.654 1.00 97.38 110 ILE A CA 1
ATOM 890 C C . ILE A 1 110 ? 4.012 7.346 2.660 1.00 97.38 110 ILE A C 1
ATOM 892 O O . ILE A 1 110 ? 3.095 7.371 3.477 1.00 97.38 110 ILE A O 1
ATOM 896 N N . VAL A 1 111 ? 4.164 8.274 1.711 1.00 97.69 111 VAL A N 1
ATOM 897 C CA . VAL A 1 111 ? 3.306 9.467 1.603 1.00 97.69 111 VAL A CA 1
ATOM 898 C C . VAL A 1 111 ? 1.843 9.091 1.349 1.00 97.69 111 VAL A C 1
ATOM 900 O O . VAL A 1 111 ? 0.937 9.713 1.900 1.00 97.69 111 VAL A O 1
ATOM 903 N N . MET A 1 112 ? 1.584 8.066 0.534 1.00 96.62 112 MET A N 1
ATOM 904 C CA . MET A 1 112 ? 0.227 7.567 0.293 1.00 96.62 112 MET A CA 1
ATOM 905 C C . MET A 1 112 ? -0.412 7.037 1.577 1.00 96.62 112 MET A C 1
ATOM 907 O O . MET A 1 112 ? -1.565 7.359 1.851 1.00 96.62 112 MET A O 1
ATOM 911 N N . ILE A 1 113 ? 0.329 6.249 2.364 1.00 96.38 113 ILE A N 1
ATOM 912 C CA . ILE A 1 113 ? -0.171 5.707 3.632 1.00 96.38 113 ILE A CA 1
ATOM 913 C C . ILE A 1 113 ? -0.435 6.839 4.627 1.00 96.38 113 ILE A C 1
ATOM 915 O O . ILE A 1 113 ? -1.500 6.856 5.239 1.00 96.38 113 ILE A O 1
ATOM 919 N N . GLU A 1 114 ? 0.495 7.791 4.748 1.00 96.31 114 GLU A N 1
ATOM 920 C CA . GLU A 1 114 ? 0.342 8.969 5.608 1.00 96.31 114 GLU A CA 1
ATOM 921 C C . GLU A 1 114 ? -0.927 9.748 5.234 1.00 96.31 114 GLU A C 1
ATOM 923 O O . GLU A 1 114 ? -1.804 9.902 6.068 1.00 96.31 114 GLU A O 1
ATOM 928 N N . ASN A 1 115 ? -1.102 10.135 3.969 1.00 94.88 115 ASN A N 1
ATOM 929 C CA . ASN A 1 115 ? -2.243 10.956 3.549 1.00 94.88 115 ASN A CA 1
ATOM 930 C C . ASN A 1 115 ? -3.607 10.253 3.638 1.00 94.88 115 ASN A C 1
ATOM 932 O O . ASN A 1 115 ? -4.638 10.916 3.742 1.00 94.88 115 ASN A O 1
ATOM 936 N N . GLN A 1 116 ? -3.644 8.928 3.478 1.00 91.06 116 GLN A N 1
ATOM 937 C CA . GLN A 1 116 ? -4.907 8.190 3.402 1.00 91.06 116 GLN A CA 1
ATOM 938 C C . GLN A 1 116 ? -5.376 7.664 4.761 1.00 91.06 116 GLN A C 1
ATOM 940 O O . GLN A 1 116 ? -6.583 7.436 4.928 1.00 91.06 116 GLN A O 1
ATOM 945 N N . PHE A 1 117 ? -4.463 7.448 5.713 1.00 92.75 117 PHE A N 1
ATOM 946 C CA . PHE A 1 117 ? -4.752 6.699 6.939 1.00 92.75 117 PHE A CA 1
ATOM 947 C C . PHE A 1 117 ? -4.280 7.361 8.240 1.00 92.75 117 PHE A C 1
ATOM 949 O O . PHE A 1 117 ? -4.722 6.903 9.294 1.00 92.75 117 PHE A O 1
ATOM 956 N N . LEU A 1 118 ? -3.453 8.412 8.189 1.00 87.88 118 LEU A N 1
ATOM 957 C CA . LEU A 1 118 ? -2.972 9.163 9.358 1.00 87.88 118 LEU A CA 1
ATOM 958 C C . LEU A 1 118 ? -3.377 10.643 9.281 1.00 87.88 118 LEU A C 1
ATOM 960 O O . LEU A 1 118 ? -3.521 11.245 10.367 1.00 87.88 118 LEU A O 1
#

Foldseek 3Di:
DDDDDDDDDDDDDDLLLVLLLLLVVLLVDLAPVSLVSNLVSLVDDDDLVSNVVSNVVSCVVVVPPDDSLVSSLVSLVVSLVVQVVNLVVPDPVQPSVRGDPSNVSSVVSNVSSVVSPD

pLDDT: mean 91.54, std 6.92, range [56.59, 98.25]

Secondary structure (DSSP, 8-state):
-PPP----------HHHHHHHHHHHHHH---HHHHHHHHHHTTS---HHHHHHHHHHHHHHTT--S-HHHHHHHHHHHHHTTHHHHHHHS-TTS-GGGS--HHHHHHHHHHHHHHHH-